Protein AF-A0A937T157-F1 (afdb_monomer_lite)

pLDDT: mean 86.51, std 11.19, range [31.27, 96.69]

Radius of gyration: 19.4 Å; chains: 1; bounding box: 40×36×52 Å

Structure (mmCIF, N/CA/C/O backbone):
data_AF-A0A937T157-F1
#
_entry.id   AF-A0A937T157-F1
#
loop_
_atom_site.group_PDB
_atom_site.id
_atom_site.type_symbol
_atom_site.label_atom_id
_atom_site.label_alt_id
_atom_site.label_comp_id
_atom_site.label_asym_id
_atom_sit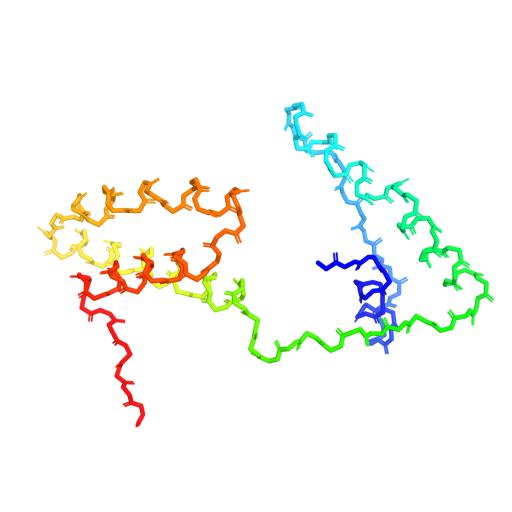e.label_entity_id
_atom_site.label_seq_id
_atom_site.pdbx_PDB_ins_code
_atom_site.Cartn_x
_atom_site.Cartn_y
_atom_site.Cartn_z
_atom_site.occupancy
_atom_site.B_iso_or_equiv
_atom_site.auth_seq_id
_atom_site.auth_comp_id
_atom_site.auth_asym_id
_atom_site.auth_atom_id
_atom_site.pdbx_PDB_model_num
ATOM 1 N N . MET A 1 1 ? 5.872 -4.642 -4.311 1.00 74.31 1 MET A N 1
ATOM 2 C CA . MET A 1 1 ? 5.544 -4.994 -5.706 1.00 74.31 1 MET A CA 1
ATOM 3 C C . MET A 1 1 ? 6.626 -4.378 -6.565 1.00 74.31 1 MET A C 1
ATOM 5 O O . MET A 1 1 ? 6.924 -3.214 -6.335 1.00 74.31 1 MET A O 1
ATOM 9 N N . ASP A 1 2 ? 7.254 -5.162 -7.436 1.00 88.50 2 ASP A N 1
ATOM 10 C CA . ASP A 1 2 ? 8.256 -4.666 -8.390 1.00 88.50 2 ASP A CA 1
ATOM 11 C C . ASP A 1 2 ? 7.585 -4.120 -9.663 1.00 88.50 2 ASP A C 1
ATOM 13 O O . ASP A 1 2 ? 6.386 -4.337 -9.880 1.00 88.50 2 ASP A O 1
ATOM 17 N N . TRP A 1 3 ? 8.328 -3.369 -10.478 1.00 93.25 3 TRP A N 1
ATOM 18 C CA . TRP A 1 3 ? 7.797 -2.742 -11.686 1.00 93.25 3 TRP A CA 1
ATOM 19 C C . TRP A 1 3 ? 7.417 -3.746 -12.760 1.00 93.25 3 TRP A C 1
ATOM 21 O O . TRP A 1 3 ? 6.422 -3.534 -13.450 1.00 93.25 3 TRP A O 1
ATOM 31 N N . GLU A 1 4 ? 8.159 -4.843 -12.903 1.00 93.69 4 GLU A N 1
ATOM 32 C CA . GLU A 1 4 ? 7.788 -5.873 -13.872 1.00 93.69 4 GLU A CA 1
ATOM 33 C C . GLU A 1 4 ? 6.398 -6.454 -13.572 1.00 93.69 4 GLU A C 1
ATOM 35 O O . GLU A 1 4 ? 5.550 -6.484 -14.465 1.00 93.69 4 GLU A O 1
ATOM 40 N N . THR A 1 5 ? 6.130 -6.818 -12.315 1.00 90.62 5 THR A N 1
ATOM 41 C CA . THR A 1 5 ? 4.817 -7.319 -11.883 1.00 90.62 5 THR A CA 1
ATOM 42 C C . THR A 1 5 ? 3.744 -6.241 -12.024 1.00 90.62 5 THR A C 1
ATOM 44 O O . THR A 1 5 ? 2.669 -6.509 -12.555 1.00 90.62 5 THR A O 1
ATOM 47 N N . TYR A 1 6 ? 4.033 -5.006 -11.593 1.00 90.38 6 TYR A N 1
ATOM 48 C CA . TYR A 1 6 ? 3.093 -3.886 -11.699 1.00 90.38 6 TYR A CA 1
ATOM 49 C C . TYR A 1 6 ? 2.662 -3.639 -13.149 1.00 90.38 6 TYR A C 1
ATOM 51 O O . TYR A 1 6 ? 1.470 -3.542 -13.438 1.00 90.38 6 TYR A O 1
ATOM 59 N N . LEU A 1 7 ? 3.611 -3.565 -14.081 1.00 92.94 7 LEU A N 1
ATOM 60 C CA . LEU A 1 7 ? 3.314 -3.335 -15.492 1.00 92.94 7 LEU A CA 1
ATOM 61 C C . LEU A 1 7 ? 2.661 -4.557 -16.144 1.00 92.94 7 LEU A C 1
ATOM 63 O O . LEU A 1 7 ? 1.768 -4.379 -16.971 1.00 92.94 7 LEU A O 1
ATOM 67 N N . ALA A 1 8 ? 3.053 -5.777 -15.758 1.00 90.44 8 ALA A N 1
ATOM 68 C CA . ALA A 1 8 ? 2.409 -7.006 -16.216 1.00 90.44 8 ALA A CA 1
ATOM 69 C C . ALA A 1 8 ? 0.913 -6.999 -15.878 1.00 90.44 8 ALA A C 1
ATOM 71 O O . ALA A 1 8 ? 0.093 -7.226 -16.764 1.00 90.44 8 ALA A O 1
ATOM 72 N N . TRP A 1 9 ? 0.544 -6.640 -14.644 1.00 86.75 9 TRP A N 1
ATOM 73 C CA . TRP A 1 9 ? -0.858 -6.533 -14.217 1.00 86.75 9 TRP A CA 1
ATOM 74 C C . TRP A 1 9 ? -1.691 -5.572 -15.054 1.00 86.75 9 TRP A C 1
ATOM 76 O O . TRP A 1 9 ? -2.882 -5.792 -15.252 1.00 86.75 9 TRP A O 1
ATOM 86 N N . HIS A 1 10 ? -1.082 -4.498 -15.544 1.00 87.81 10 HIS A N 1
ATOM 87 C CA . HIS A 1 10 ? -1.788 -3.533 -16.370 1.00 87.81 10 HIS A CA 1
ATOM 88 C C . HIS A 1 10 ? -1.835 -4.024 -17.820 1.00 87.81 10 HIS A C 1
ATOM 90 O O . HIS A 1 10 ? -2.914 -4.247 -18.373 1.00 87.81 10 HIS A O 1
ATOM 96 N N . TYR A 1 11 ? -0.678 -4.224 -18.448 1.00 89.38 11 TYR A N 1
ATOM 97 C CA . TYR A 1 11 ? -0.606 -4.467 -19.887 1.00 89.38 11 TYR A CA 1
ATOM 98 C C . TYR A 1 11 ? -1.086 -5.861 -20.297 1.00 89.38 11 TYR A C 1
ATOM 100 O O . TYR A 1 11 ? -1.754 -5.983 -21.324 1.00 89.38 11 TYR A O 1
ATOM 108 N N . ASN A 1 12 ? -0.839 -6.902 -19.494 1.00 86.69 12 ASN A N 1
ATOM 109 C CA . ASN A 1 12 ? -1.311 -8.253 -19.827 1.00 86.69 12 ASN A CA 1
ATOM 110 C C . ASN A 1 12 ? -2.844 -8.368 -19.750 1.00 86.69 12 ASN A C 1
ATOM 112 O O . ASN A 1 12 ? -3.420 -9.291 -20.320 1.00 86.69 12 ASN A O 1
ATOM 116 N N . HIS A 1 13 ? -3.508 -7.419 -19.086 1.00 84.38 13 HIS A N 1
ATOM 117 C CA . HIS A 1 13 ? -4.956 -7.402 -18.877 1.00 84.38 13 HIS A CA 1
ATOM 118 C C . HIS A 1 13 ? -5.661 -6.285 -19.664 1.00 84.38 13 HIS A C 1
ATOM 120 O O . HIS A 1 13 ? -6.771 -5.880 -19.323 1.00 84.38 13 HIS A O 1
ATOM 126 N N . GLY A 1 14 ? -5.035 -5.803 -20.744 1.00 79.44 14 GLY A N 1
ATOM 127 C CA . GLY A 1 14 ? -5.666 -4.900 -21.710 1.00 79.44 14 GLY A CA 1
ATOM 128 C C . GLY A 1 14 ? -5.567 -3.411 -21.375 1.00 79.44 14 GLY A C 1
ATOM 129 O O . GLY A 1 14 ? -6.201 -2.597 -22.047 1.00 79.44 14 GLY A O 1
ATOM 130 N N . CYS A 1 15 ? -4.774 -3.022 -20.371 1.00 85.00 15 CYS A N 1
ATOM 131 C CA . CYS A 1 15 ? -4.430 -1.616 -20.177 1.00 85.00 15 CYS A CA 1
ATOM 132 C C . CYS A 1 15 ? -3.583 -1.111 -21.355 1.00 85.00 15 CYS A C 1
ATOM 134 O O . CYS A 1 15 ? -2.718 -1.826 -21.855 1.00 85.00 15 CYS A O 1
ATOM 136 N N . VAL A 1 16 ? -3.810 0.134 -21.777 1.00 82.88 16 VAL A N 1
ATOM 137 C CA . VAL A 1 16 ? -3.084 0.773 -22.893 1.00 82.88 16 VAL A CA 1
ATOM 138 C C . VAL A 1 16 ? -2.155 1.888 -22.402 1.00 82.88 16 VAL A C 1
ATOM 140 O O . VAL A 1 16 ? -1.182 2.223 -23.071 1.00 82.88 16 VAL A O 1
ATOM 143 N N . LEU A 1 17 ? -2.429 2.456 -21.222 1.00 85.50 17 LEU A N 1
ATOM 144 C CA . LEU A 1 17 ? -1.676 3.572 -20.660 1.00 85.50 17 LEU A CA 1
ATOM 145 C C . LEU A 1 17 ? -1.603 3.474 -19.137 1.00 85.50 17 LEU A C 1
ATOM 147 O O . LEU A 1 17 ? -2.626 3.346 -18.467 1.00 85.50 17 LEU A O 1
ATOM 151 N N . VAL A 1 18 ? -0.398 3.649 -18.601 1.00 86.38 18 VAL A N 1
ATOM 152 C CA . VAL A 1 18 ? -0.143 3.769 -17.165 1.00 86.38 18 VAL A CA 1
ATOM 153 C C . VAL A 1 18 ? 0.392 5.168 -16.868 1.00 86.38 18 VAL A C 1
ATOM 155 O O . VAL A 1 18 ? 1.412 5.581 -17.416 1.00 86.38 18 VAL A O 1
ATOM 158 N N . GLY A 1 19 ? -0.303 5.907 -16.003 1.00 87.38 19 GLY A N 1
ATOM 159 C CA . GLY A 1 19 ? 0.144 7.214 -15.524 1.00 87.38 19 GLY A CA 1
ATOM 160 C C . GLY A 1 19 ? 1.006 7.075 -14.272 1.00 87.38 19 GLY A C 1
ATOM 161 O O . GLY A 1 19 ? 0.529 6.578 -13.254 1.00 87.38 19 GLY A O 1
ATOM 162 N N . VAL A 1 20 ? 2.253 7.546 -14.327 1.00 86.50 20 VAL A N 1
ATOM 163 C CA . VAL A 1 20 ? 3.175 7.533 -13.182 1.00 86.50 20 VAL A CA 1
ATOM 164 C C . VAL A 1 20 ? 3.251 8.932 -12.583 1.00 86.50 20 VAL A C 1
ATOM 166 O O . VAL A 1 20 ? 3.710 9.868 -13.235 1.00 86.50 20 VAL A O 1
ATOM 169 N N . ASN A 1 21 ? 2.780 9.088 -11.346 1.00 80.75 21 ASN A N 1
ATOM 170 C CA . ASN A 1 21 ? 2.812 10.367 -10.642 1.00 80.75 21 ASN A CA 1
ATOM 171 C C . ASN A 1 21 ? 3.985 10.405 -9.655 1.00 80.75 21 ASN A C 1
ATOM 173 O O . ASN A 1 21 ? 4.040 9.610 -8.719 1.00 80.75 21 ASN A O 1
ATOM 177 N N . THR A 1 22 ? 4.900 11.350 -9.863 1.00 82.94 22 THR A N 1
ATOM 178 C CA . THR A 1 22 ? 6.032 11.632 -8.964 1.00 82.94 22 THR A CA 1
ATOM 179 C C . THR A 1 22 ? 5.903 12.980 -8.247 1.00 82.94 22 THR A C 1
ATOM 181 O O . THR A 1 22 ? 6.707 13.298 -7.375 1.00 82.94 22 THR A O 1
ATOM 184 N N . GLY A 1 23 ? 4.875 13.769 -8.573 1.00 76.38 23 GLY A N 1
ATOM 185 C CA . GLY A 1 23 ? 4.672 15.145 -8.116 1.00 76.38 23 GLY A CA 1
ATOM 186 C C . GLY A 1 23 ? 3.997 15.255 -6.750 1.00 76.38 23 GLY A C 1
ATOM 187 O O . GLY A 1 23 ? 3.045 16.019 -6.599 1.00 76.38 23 GLY A O 1
ATOM 188 N N . ALA A 1 24 ? 4.451 14.482 -5.763 1.00 80.12 24 ALA A N 1
ATOM 189 C CA . ALA A 1 24 ? 4.016 14.677 -4.382 1.00 80.12 24 ALA A CA 1
ATOM 190 C C . ALA A 1 24 ? 4.626 15.966 -3.788 1.00 80.12 24 ALA A C 1
ATOM 192 O O . ALA A 1 24 ? 5.631 16.482 -4.274 1.00 80.12 24 ALA A O 1
ATOM 193 N N . THR A 1 25 ? 4.021 16.503 -2.729 1.00 77.62 25 THR A N 1
ATOM 194 C CA . THR A 1 25 ? 4.581 17.631 -1.969 1.00 77.62 25 THR A CA 1
ATOM 195 C C . THR A 1 25 ? 5.485 17.130 -0.834 1.00 77.62 25 THR A C 1
ATOM 197 O O . THR A 1 25 ? 5.306 16.022 -0.328 1.00 77.62 25 THR A O 1
ATOM 200 N N . GLY A 1 26 ? 6.468 17.941 -0.426 1.00 81.81 26 GLY A N 1
ATOM 201 C CA . GLY A 1 26 ? 7.484 17.577 0.576 1.00 81.81 26 GLY A CA 1
ATOM 202 C C . GLY A 1 26 ? 8.804 17.110 -0.049 1.00 81.81 26 GLY A C 1
ATOM 203 O O . GLY A 1 26 ? 9.017 17.290 -1.241 1.00 81.81 26 GLY A O 1
ATOM 204 N N . GLU A 1 27 ? 9.711 16.531 0.745 1.00 78.88 27 GLU A N 1
ATOM 205 C CA . GLU A 1 27 ? 11.026 16.086 0.243 1.00 78.88 27 GLU A CA 1
ATOM 206 C C . GLU A 1 27 ? 11.172 14.568 0.136 1.00 78.88 27 GLU A C 1
ATOM 208 O O . GLU 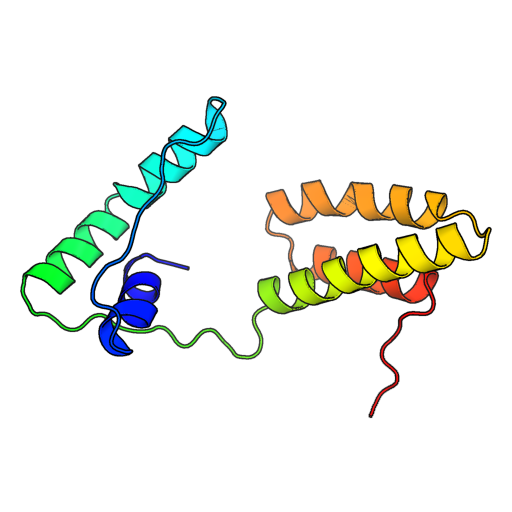A 1 27 ? 11.686 14.061 -0.858 1.00 78.88 27 GLU A O 1
ATOM 213 N N . GLU A 1 28 ? 10.746 13.826 1.157 1.00 85.69 28 GLU A N 1
ATOM 214 C CA . GLU A 1 28 ? 11.021 12.389 1.240 1.00 85.69 28 GLU A CA 1
ATOM 215 C C . GLU A 1 28 ? 10.159 11.582 0.263 1.00 85.69 28 GLU A C 1
ATOM 217 O O . GLU A 1 28 ? 10.662 10.732 -0.473 1.00 85.69 28 GLU A O 1
ATOM 222 N N . LEU A 1 29 ? 8.856 11.871 0.223 1.00 81.50 29 LEU A N 1
ATOM 223 C CA . LEU A 1 29 ? 7.918 11.141 -0.621 1.00 81.50 29 LEU A CA 1
ATOM 224 C C . LEU A 1 29 ? 8.213 11.330 -2.122 1.00 81.50 29 LEU A C 1
ATOM 226 O O . LEU A 1 29 ? 8.300 10.313 -2.809 1.00 81.50 29 LEU A O 1
ATOM 230 N N . PRO A 1 30 ? 8.453 12.551 -2.648 1.00 87.19 30 PRO A N 1
ATOM 231 C CA . PRO A 1 30 ? 8.823 12.726 -4.056 1.00 87.19 30 PRO A CA 1
ATOM 232 C C . PRO A 1 30 ? 10.108 11.991 -4.428 1.00 87.19 30 PRO A C 1
ATOM 234 O O . PRO A 1 30 ? 10.115 11.267 -5.419 1.00 87.19 30 PRO A O 1
ATOM 237 N N . LYS A 1 31 ? 11.156 12.077 -3.593 1.00 86.50 31 LYS A N 1
ATOM 238 C CA . LYS A 1 31 ? 12.418 11.351 -3.818 1.00 86.50 31 LYS A CA 1
ATOM 239 C C . LYS A 1 31 ? 12.194 9.840 -3.894 1.00 86.50 31 LYS A C 1
ATOM 241 O O . LYS A 1 31 ? 12.752 9.181 -4.764 1.00 86.50 31 LYS A O 1
ATOM 246 N N . ARG A 1 32 ? 11.356 9.280 -3.014 1.00 87.38 32 ARG A N 1
ATOM 247 C CA . ARG A 1 32 ? 11.012 7.847 -3.034 1.00 87.38 32 ARG A CA 1
ATOM 248 C C . ARG A 1 32 ? 10.203 7.458 -4.270 1.00 87.38 32 ARG A C 1
ATOM 250 O O . ARG A 1 32 ? 10.449 6.396 -4.835 1.00 87.38 32 ARG A O 1
ATOM 257 N N . LEU A 1 33 ? 9.252 8.293 -4.690 1.00 87.69 33 LEU A N 1
ATOM 258 C CA . LEU A 1 33 ? 8.455 8.055 -5.896 1.00 87.69 33 LEU A CA 1
ATOM 259 C C . LEU A 1 33 ? 9.318 8.123 -7.159 1.00 87.69 33 LEU A C 1
ATOM 261 O O . LEU A 1 33 ? 9.203 7.253 -8.016 1.00 87.69 33 LEU A O 1
ATOM 265 N N . GLU A 1 34 ? 10.210 9.107 -7.248 1.00 89.00 34 GLU A N 1
ATOM 266 C CA . GLU A 1 34 ? 11.153 9.265 -8.354 1.00 89.00 34 GLU A CA 1
ATOM 267 C C . GLU A 1 34 ? 12.144 8.097 -8.414 1.00 89.00 34 GLU A C 1
ATOM 269 O O . GLU A 1 34 ? 12.267 7.447 -9.451 1.00 89.00 34 GLU A O 1
ATOM 274 N N . ALA A 1 35 ? 12.778 7.756 -7.288 1.00 89.62 35 ALA A N 1
ATOM 275 C CA . ALA A 1 35 ? 13.693 6.620 -7.204 1.00 89.62 35 ALA A CA 1
ATOM 276 C C . ALA A 1 35 ? 13.006 5.290 -7.544 1.00 89.62 35 ALA A C 1
ATOM 278 O O . ALA A 1 35 ? 13.623 4.415 -8.144 1.00 89.62 35 ALA A O 1
ATOM 279 N N . SER A 1 36 ? 11.726 5.141 -7.194 1.00 90.69 36 SER A N 1
ATOM 280 C CA . SER A 1 36 ? 10.929 3.991 -7.613 1.00 90.69 36 SER A CA 1
ATOM 281 C C . SER A 1 36 ? 10.696 4.007 -9.124 1.00 90.69 36 SER A C 1
ATOM 283 O O . SER A 1 36 ? 11.046 3.047 -9.796 1.00 90.69 36 SER A O 1
ATOM 285 N N . ALA A 1 37 ? 10.146 5.092 -9.676 1.00 93.19 37 ALA A N 1
ATOM 286 C CA . ALA A 1 37 ? 9.732 5.177 -11.078 1.00 93.19 37 ALA A CA 1
ATOM 287 C C . ALA A 1 37 ? 10.879 5.158 -12.092 1.00 93.19 37 ALA A C 1
ATOM 289 O O . ALA A 1 37 ? 10.674 4.729 -13.230 1.00 93.19 37 ALA A O 1
ATOM 290 N N . PHE A 1 38 ? 12.061 5.622 -11.688 1.00 93.25 38 PHE A N 1
ATOM 291 C CA . PHE A 1 38 ? 13.240 5.759 -12.545 1.00 93.25 38 PHE A CA 1
ATOM 292 C C . PHE A 1 38 ? 14.449 4.956 -12.048 1.00 93.25 38 PHE A C 1
ATOM 294 O O . PHE A 1 38 ? 15.548 5.102 -12.582 1.00 93.25 38 PHE A O 1
ATOM 301 N N . GLY A 1 39 ? 14.264 4.099 -11.043 1.00 92.56 39 GLY A N 1
ATOM 302 C CA . GLY A 1 39 ? 15.302 3.193 -10.562 1.00 92.56 39 GLY A CA 1
ATOM 303 C C . GLY A 1 39 ? 15.672 2.124 -11.593 1.00 92.56 39 GLY A C 1
ATOM 304 O O . GLY A 1 39 ? 14.945 1.875 -12.556 1.00 92.56 39 GLY A O 1
ATOM 305 N N . GLU A 1 40 ? 16.804 1.452 -11.380 1.00 94.06 40 GLU A N 1
ATOM 306 C CA . GLU A 1 40 ? 17.335 0.459 -12.327 1.00 94.06 40 GLU A CA 1
ATOM 307 C C . GLU A 1 40 ? 16.330 -0.655 -12.658 1.00 94.06 40 GLU A C 1
ATOM 309 O O . GLU A 1 40 ? 16.204 -1.052 -13.817 1.00 94.06 40 GLU A O 1
ATOM 314 N N . GLU A 1 41 ? 15.579 -1.115 -11.655 1.00 93.94 41 GLU A N 1
ATOM 315 C CA . GLU A 1 41 ? 14.549 -2.147 -11.806 1.00 93.94 41 GLU A CA 1
ATOM 316 C C . GLU A 1 41 ? 13.391 -1.674 -12.700 1.00 93.94 41 GLU A C 1
ATOM 318 O O . GLU A 1 41 ? 13.038 -2.360 -13.661 1.00 93.94 41 GLU A O 1
ATOM 323 N N . ALA A 1 42 ? 12.885 -0.457 -12.478 1.00 94.62 42 ALA A N 1
ATOM 324 C CA . ALA A 1 42 ? 11.843 0.146 -13.306 1.00 94.62 42 ALA A CA 1
ATOM 325 C C . ALA A 1 42 ? 12.293 0.308 -14.762 1.00 94.62 42 ALA A C 1
ATOM 327 O O . ALA A 1 42 ? 11.604 -0.110 -15.695 1.00 94.62 42 ALA A O 1
ATOM 328 N N . ILE A 1 43 ? 13.500 0.850 -14.965 1.00 96.00 43 ILE A N 1
ATOM 329 C CA . ILE A 1 43 ? 14.084 1.033 -16.297 1.00 96.00 43 ILE A CA 1
ATOM 330 C C . ILE A 1 43 ? 14.266 -0.314 -17.009 1.00 96.00 43 ILE A C 1
ATOM 332 O O . ILE A 1 43 ? 14.026 -0.410 -18.218 1.00 96.00 43 ILE A O 1
ATOM 336 N N . ALA A 1 44 ? 14.663 -1.368 -16.292 1.00 96.19 44 ALA A N 1
ATOM 337 C CA . ALA A 1 44 ? 14.768 -2.710 -16.852 1.00 96.19 44 ALA A CA 1
ATOM 338 C C . ALA A 1 44 ? 13.400 -3.254 -17.299 1.00 96.19 44 ALA A C 1
ATOM 340 O O . ALA A 1 44 ? 13.294 -3.771 -18.418 1.00 96.19 44 ALA A O 1
ATOM 341 N N . ALA A 1 45 ? 12.355 -3.080 -16.485 1.00 95.12 45 ALA A N 1
ATOM 342 C CA . ALA A 1 45 ? 10.990 -3.479 -16.824 1.00 95.12 45 ALA A CA 1
ATOM 343 C C . ALA A 1 45 ? 10.458 -2.718 -18.053 1.00 95.12 45 ALA A C 1
ATOM 345 O O . ALA A 1 45 ? 9.974 -3.344 -19.001 1.00 95.12 45 ALA A O 1
ATOM 346 N N . TYR A 1 46 ? 10.640 -1.391 -18.113 1.00 94.81 46 TYR A N 1
ATOM 347 C CA . TYR A 1 46 ? 10.258 -0.595 -19.286 1.00 94.81 46 TYR A CA 1
ATOM 348 C C . TYR A 1 46 ? 10.975 -1.068 -20.549 1.00 94.81 46 TYR A C 1
ATOM 350 O O . TYR A 1 46 ? 10.343 -1.283 -21.580 1.00 94.81 46 TYR A O 1
ATOM 358 N N . ARG A 1 47 ? 12.296 -1.285 -20.485 1.00 96.50 47 ARG A N 1
ATOM 359 C CA . ARG A 1 47 ? 13.075 -1.784 -21.630 1.00 96.50 47 ARG A CA 1
ATOM 360 C C . ARG A 1 47 ? 12.602 -3.159 -22.078 1.00 96.50 47 ARG A C 1
ATOM 362 O O . ARG A 1 47 ? 12.554 -3.428 -23.276 1.00 96.50 47 ARG A O 1
ATOM 369 N N . LYS A 1 48 ? 12.272 -4.048 -21.140 1.00 95.12 48 LYS A N 1
ATOM 370 C CA . LYS A 1 48 ? 11.715 -5.365 -21.455 1.00 95.12 48 LYS A CA 1
ATOM 371 C C . LYS A 1 48 ? 10.413 -5.222 -22.245 1.00 95.12 48 LYS A C 1
ATOM 373 O O . LYS A 1 48 ? 10.343 -5.739 -23.357 1.00 95.12 48 LYS A O 1
ATOM 378 N N . PHE A 1 49 ? 9.470 -4.431 -21.740 1.00 92.12 49 PHE A N 1
ATOM 379 C CA . PHE A 1 49 ? 8.193 -4.178 -22.407 1.00 92.12 49 PHE A CA 1
ATOM 380 C C . PHE A 1 49 ? 8.358 -3.534 -23.793 1.00 92.12 49 PHE A C 1
ATOM 382 O O . PHE A 1 49 ? 7.856 -4.054 -24.785 1.00 92.12 49 PHE A O 1
ATOM 389 N N . LEU A 1 50 ? 9.129 -2.446 -23.888 1.00 92.31 50 LEU A N 1
ATOM 390 C CA . LEU A 1 50 ? 9.337 -1.694 -25.134 1.00 92.31 50 LEU A CA 1
ATOM 391 C C . LEU A 1 50 ? 10.069 -2.497 -26.220 1.00 92.31 50 LEU A C 1
ATOM 393 O O . LEU A 1 50 ? 9.975 -2.165 -27.396 1.00 92.31 50 LEU A O 1
ATOM 397 N N . THR A 1 51 ? 10.784 -3.561 -25.844 1.00 95.75 51 THR A N 1
ATOM 398 C CA . THR A 1 51 ? 11.423 -4.491 -26.794 1.00 95.75 51 THR A CA 1
ATOM 399 C C . THR A 1 51 ? 10.508 -5.647 -27.208 1.00 95.75 51 THR A C 1
ATOM 401 O O . THR A 1 51 ? 10.971 -6.601 -27.828 1.00 95.75 51 THR A O 1
ATOM 404 N N . GLY A 1 52 ? 9.218 -5.589 -26.860 1.00 90.25 52 GLY A N 1
ATOM 405 C CA . GLY A 1 52 ? 8.232 -6.623 -27.176 1.00 90.25 52 GLY A CA 1
ATOM 406 C C . GLY A 1 52 ? 8.400 -7.908 -26.365 1.00 90.25 52 GLY A C 1
ATOM 407 O O . GLY A 1 52 ? 7.768 -8.916 -26.675 1.00 90.25 52 GLY A O 1
ATOM 408 N N . ARG A 1 53 ? 9.255 -7.907 -25.332 1.00 92.50 53 ARG A N 1
ATOM 409 C CA . ARG A 1 53 ? 9.419 -9.068 -24.455 1.00 92.50 53 ARG A CA 1
ATOM 410 C C . ARG A 1 53 ? 8.277 -9.094 -23.433 1.00 92.50 53 ARG A C 1
ATOM 412 O O . ARG A 1 53 ? 7.997 -8.059 -22.826 1.00 92.50 53 ARG A O 1
ATOM 419 N N . PRO A 1 54 ? 7.649 -10.259 -23.197 1.00 88.62 54 PRO A N 1
ATOM 420 C CA . PRO A 1 54 ? 6.530 -10.365 -22.269 1.00 88.62 54 PRO A CA 1
ATOM 421 C C . PRO A 1 54 ? 6.977 -10.067 -20.836 1.00 88.62 54 PRO A C 1
ATOM 423 O O . PRO A 1 54 ? 8.025 -10.546 -20.390 1.00 88.62 54 PRO A O 1
ATOM 426 N N . LEU A 1 55 ? 6.174 -9.285 -20.119 1.00 92.44 55 LEU A N 1
ATOM 427 C CA . LEU A 1 55 ? 6.357 -9.028 -18.693 1.00 92.44 55 LEU A CA 1
ATOM 428 C C . LEU A 1 55 ? 5.800 -10.199 -17.880 1.00 92.44 55 LEU A C 1
ATOM 430 O O . LEU A 1 55 ? 4.759 -10.763 -18.229 1.00 92.44 55 LEU A O 1
ATOM 434 N N . VAL A 1 56 ? 6.492 -10.560 -16.800 1.00 88.81 56 VAL A N 1
ATOM 435 C CA . VAL A 1 56 ? 6.070 -11.645 -15.912 1.00 88.81 56 VAL A CA 1
ATOM 436 C C . VAL A 1 56 ? 5.242 -11.083 -14.768 1.00 88.81 56 VAL A C 1
ATOM 438 O O . VAL A 1 56 ? 5.734 -10.321 -13.940 1.00 88.81 56 VAL A O 1
ATOM 441 N N . ASP A 1 57 ? 3.990 -11.515 -14.702 1.00 81.62 57 ASP A N 1
ATOM 442 C CA . ASP A 1 57 ? 3.166 -11.330 -13.520 1.00 81.62 57 ASP A CA 1
ATOM 443 C C . ASP A 1 57 ? 3.631 -12.306 -12.431 1.00 81.62 57 ASP A C 1
ATOM 445 O O . ASP A 1 57 ? 3.562 -13.530 -12.593 1.00 81.62 57 ASP A O 1
ATOM 449 N N . LYS A 1 58 ? 4.109 -11.769 -11.308 1.00 78.94 58 LYS A N 1
ATOM 450 C CA . LYS A 1 58 ? 4.187 -12.545 -10.077 1.00 78.94 58 LYS A CA 1
ATOM 451 C C . LYS A 1 58 ? 2.802 -12.555 -9.453 1.00 78.94 58 LYS A C 1
ATOM 453 O O . LYS A 1 58 ? 2.381 -11.542 -8.895 1.00 78.94 58 LYS A O 1
ATOM 458 N N . MET A 1 59 ? 2.160 -13.728 -9.465 1.00 59.88 59 MET A N 1
ATOM 459 C CA . MET A 1 59 ? 0.962 -13.978 -8.666 1.00 59.88 59 MET A CA 1
ATOM 460 C C . MET A 1 59 ? 1.186 -13.406 -7.268 1.00 59.88 59 MET A C 1
ATOM 462 O O . MET A 1 59 ? 2.034 -13.887 -6.510 1.00 59.88 59 MET A O 1
ATOM 466 N N . VAL A 1 60 ? 0.438 -12.356 -6.927 1.00 58.16 60 VAL A N 1
ATOM 467 C CA . VAL A 1 60 ? 0.366 -11.931 -5.539 1.00 58.16 60 VAL A CA 1
ATOM 468 C C . VAL A 1 60 ? -0.280 -13.086 -4.808 1.00 58.16 60 VAL A C 1
ATOM 470 O O . VAL A 1 60 ? -1.401 -13.477 -5.133 1.00 58.16 60 VAL A O 1
ATOM 473 N N . SER A 1 61 ? 0.479 -13.675 -3.879 1.00 55.28 61 SER A N 1
ATOM 474 C CA . SER A 1 61 ? -0.038 -14.680 -2.961 1.00 55.28 61 SER A CA 1
ATOM 475 C C . SER A 1 61 ? -1.406 -14.206 -2.489 1.00 55.28 61 SER A C 1
ATOM 477 O O . SER A 1 61 ? -1.530 -13.087 -1.987 1.00 55.28 61 SER A O 1
ATOM 479 N N . VAL A 1 62 ? -2.427 -15.044 -2.681 1.00 54.47 62 VAL A N 1
ATOM 480 C CA . VAL A 1 62 ? -3.790 -14.803 -2.176 1.00 54.47 62 VAL A CA 1
ATOM 481 C C . VAL A 1 62 ? -3.747 -14.510 -0.668 1.00 54.47 62 VAL A C 1
ATOM 483 O O . VAL A 1 62 ? -4.598 -13.808 -0.132 1.00 54.47 62 VAL A O 1
ATOM 486 N N . ASP A 1 63 ? -2.681 -14.980 -0.019 1.00 66.19 63 ASP A N 1
ATOM 487 C CA . ASP A 1 63 ? -2.282 -14.665 1.335 1.00 66.19 63 ASP A CA 1
ATOM 488 C C . ASP A 1 63 ? -1.183 -13.579 1.356 1.00 66.19 63 ASP A C 1
ATOM 490 O O . ASP A 1 63 ? -0.008 -13.854 1.598 1.00 66.19 63 ASP A O 1
ATOM 494 N N . ASN A 1 64 ? -1.546 -12.337 1.016 1.00 77.50 64 ASN A N 1
ATOM 495 C CA . ASN A 1 64 ? -0.660 -11.172 1.103 1.00 77.50 64 ASN A CA 1
ATOM 496 C C . ASN A 1 64 ? -0.896 -10.449 2.446 1.00 77.50 64 ASN A C 1
ATOM 498 O O . ASN A 1 64 ? -1.953 -9.823 2.611 1.00 77.50 64 ASN A O 1
ATOM 502 N N . PRO A 1 65 ? 0.069 -10.479 3.388 1.00 82.94 65 PRO A N 1
ATOM 503 C CA . PRO A 1 65 ? -0.098 -9.868 4.705 1.00 82.94 65 PRO A CA 1
ATOM 504 C C . PRO A 1 65 ? -0.431 -8.377 4.639 1.00 82.94 65 PRO A C 1
ATOM 506 O O . PRO A 1 65 ? -1.283 -7.900 5.383 1.00 82.94 65 PRO A O 1
ATOM 509 N N . GLN A 1 66 ? 0.155 -7.627 3.702 1.00 82.31 66 GLN A N 1
ATOM 510 C CA . GLN A 1 66 ? -0.116 -6.196 3.560 1.00 82.31 66 GLN A CA 1
ATOM 511 C C . GLN A 1 66 ? -1.572 -5.922 3.160 1.00 82.31 66 GLN A C 1
ATOM 513 O O . GLN A 1 66 ? -2.183 -4.989 3.684 1.00 82.31 66 GLN A O 1
ATOM 518 N N . LEU A 1 67 ? -2.148 -6.731 2.265 1.00 81.00 67 LEU A N 1
ATOM 519 C CA . LEU A 1 67 ? -3.554 -6.601 1.872 1.00 81.00 67 LEU A CA 1
ATOM 520 C C . LEU A 1 67 ? -4.499 -6.964 3.024 1.00 81.00 67 LEU A C 1
ATOM 522 O O . LEU A 1 67 ? -5.459 -6.226 3.269 1.00 81.00 67 LEU A O 1
ATOM 526 N N . ARG A 1 68 ? -4.207 -8.039 3.773 1.00 87.69 68 ARG A N 1
ATOM 527 C CA . ARG A 1 68 ? -4.979 -8.404 4.975 1.00 87.69 68 ARG A CA 1
ATOM 528 C C . ARG A 1 68 ? -4.937 -7.291 6.019 1.00 87.69 68 ARG A C 1
ATOM 530 O O . ARG A 1 68 ? -5.988 -6.839 6.472 1.00 87.69 68 ARG A O 1
ATOM 537 N N . ILE A 1 69 ? -3.746 -6.781 6.335 1.00 90.44 69 ILE A N 1
ATOM 538 C CA . ILE A 1 69 ? -3.550 -5.680 7.288 1.00 90.44 69 ILE A CA 1
ATOM 539 C C . ILE A 1 69 ? -4.307 -4.429 6.831 1.00 90.44 69 ILE A C 1
ATOM 541 O O . ILE A 1 69 ? -5.026 -3.831 7.627 1.00 90.44 69 ILE A O 1
ATOM 545 N N . GLN A 1 70 ? -4.234 -4.045 5.550 1.00 86.44 70 GLN A N 1
ATOM 546 C CA . GLN A 1 70 ? -4.994 -2.899 5.035 1.00 86.44 70 GLN A CA 1
ATOM 547 C C . GLN A 1 70 ? -6.511 -3.075 5.195 1.00 86.44 70 GLN A C 1
ATOM 549 O O . GLN A 1 70 ? -7.206 -2.124 5.566 1.00 86.44 70 GLN A O 1
ATOM 554 N N . ALA A 1 71 ? -7.039 -4.273 4.932 1.00 86.19 71 ALA A N 1
ATOM 555 C CA . ALA A 1 71 ? -8.455 -4.570 5.133 1.00 86.19 71 ALA A CA 1
ATOM 556 C C . ALA A 1 71 ? -8.850 -4.461 6.617 1.00 86.19 71 ALA A C 1
ATOM 558 O O . ALA A 1 71 ? -9.856 -3.822 6.944 1.00 86.19 71 ALA A O 1
ATOM 559 N N . LYS A 1 72 ? -8.028 -5.002 7.524 1.00 92.56 72 LYS A N 1
ATOM 560 C CA . LYS A 1 72 ? -8.229 -4.904 8.976 1.00 92.56 72 LYS A CA 1
ATOM 561 C C . LYS A 1 72 ? -8.149 -3.454 9.477 1.00 92.56 72 LYS A C 1
ATOM 563 O O . LYS A 1 72 ? -9.025 -3.019 10.217 1.00 92.56 72 LYS A O 1
ATOM 568 N N . MET A 1 73 ? -7.202 -2.652 8.987 1.00 91.88 73 MET A N 1
ATOM 569 C CA . MET A 1 73 ? -7.075 -1.223 9.321 1.00 91.88 73 MET A CA 1
ATOM 570 C C . MET A 1 73 ? -8.324 -0.416 8.942 1.00 91.88 73 MET A C 1
ATOM 572 O O . MET A 1 73 ? -8.787 0.430 9.712 1.00 91.88 73 MET A O 1
ATOM 576 N N . LYS A 1 74 ? -8.924 -0.700 7.776 1.00 90.00 74 LYS A N 1
ATOM 577 C CA . LYS A 1 74 ? -10.205 -0.091 7.379 1.00 90.00 74 LYS A CA 1
ATOM 578 C C . LYS A 1 74 ? -11.331 -0.463 8.349 1.00 90.00 74 LYS A C 1
ATOM 580 O O . LYS A 1 74 ? -12.135 0.401 8.699 1.00 90.00 74 LYS A O 1
ATOM 585 N N . ARG A 1 75 ? -11.374 -1.717 8.814 1.00 92.00 75 ARG A N 1
ATOM 586 C CA . ARG A 1 75 ? -12.348 -2.184 9.818 1.00 92.00 75 ARG A CA 1
ATOM 587 C C . ARG A 1 75 ? -12.146 -1.503 11.171 1.00 92.00 75 ARG A C 1
ATOM 589 O O . ARG A 1 75 ? -13.131 -1.033 11.731 1.00 92.00 75 ARG A O 1
ATOM 596 N N . VAL A 1 76 ? -10.904 -1.366 11.645 1.00 92.75 76 VAL A N 1
ATOM 597 C CA . VAL A 1 76 ? -10.583 -0.640 12.890 1.00 92.75 76 VAL A CA 1
ATOM 598 C C . VAL A 1 76 ? -11.102 0.792 12.818 1.00 92.75 76 VAL A C 1
ATOM 600 O O . VAL A 1 76 ? -11.830 1.225 13.708 1.00 92.75 76 VAL A O 1
ATOM 603 N N . ARG A 1 77 ? -10.817 1.511 11.725 1.00 89.25 77 ARG A N 1
ATOM 604 C CA . ARG A 1 77 ? -11.320 2.879 11.529 1.00 89.25 77 ARG A CA 1
ATOM 605 C C . ARG A 1 77 ? -1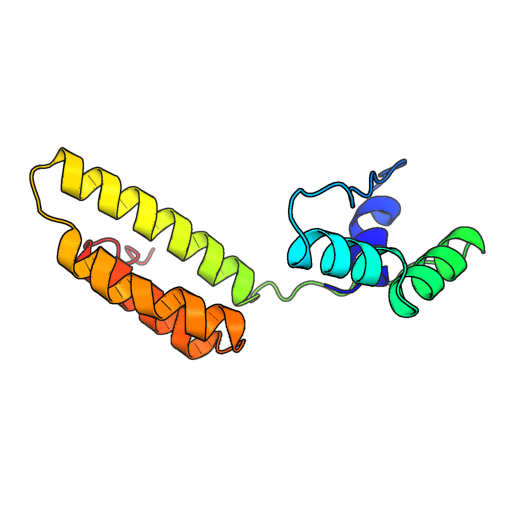2.849 2.941 11.583 1.00 89.25 77 ARG A C 1
ATOM 607 O O . ARG A 1 77 ? -13.404 3.776 12.293 1.00 89.25 77 ARG A O 1
ATOM 614 N N . ALA A 1 78 ? -13.528 2.037 10.881 1.00 91.19 78 ALA A N 1
ATOM 615 C CA . ALA A 1 78 ? -14.987 1.985 10.882 1.00 91.19 78 ALA A CA 1
ATOM 616 C C . ALA A 1 78 ? -15.566 1.641 12.270 1.00 91.19 78 ALA A C 1
ATOM 618 O O . ALA A 1 78 ? -16.602 2.188 12.653 1.00 91.19 78 ALA A O 1
ATOM 619 N N . GLY A 1 79 ? -14.908 0.759 13.028 1.00 91.38 79 GLY A N 1
ATOM 620 C CA . GLY A 1 79 ? -15.289 0.403 14.395 1.00 91.38 79 GLY A CA 1
ATOM 621 C C . GLY A 1 79 ? -15.101 1.563 15.375 1.00 91.38 79 GLY A C 1
ATOM 622 O O . GLY A 1 79 ? -16.018 1.860 16.138 1.00 91.38 79 GLY A O 1
ATOM 623 N N . ILE A 1 80 ? -13.981 2.293 15.294 1.00 91.38 80 ILE A N 1
ATOM 624 C CA . ILE A 1 80 ? -13.738 3.522 16.073 1.00 91.38 80 ILE A CA 1
ATOM 625 C C . ILE A 1 80 ? -14.852 4.544 15.821 1.00 91.38 80 ILE A C 1
ATOM 627 O O . ILE A 1 80 ? -15.432 5.080 16.766 1.00 91.38 80 ILE A O 1
ATOM 631 N N . GLU A 1 81 ? -15.200 4.780 14.554 1.00 89.62 81 GLU A N 1
ATOM 632 C CA . GLU A 1 81 ? -16.278 5.703 14.190 1.00 89.62 81 GLU A CA 1
ATOM 633 C C . GLU A 1 81 ? -17.647 5.249 14.723 1.00 89.62 81 GLU A C 1
ATOM 635 O O . GLU A 1 81 ? -18.462 6.093 15.107 1.00 89.62 81 GLU A O 1
ATOM 640 N N . ARG A 1 82 ? -17.930 3.937 14.753 1.00 90.94 82 ARG A N 1
ATOM 641 C CA . ARG A 1 82 ? -19.155 3.383 15.361 1.00 90.94 82 ARG A CA 1
ATOM 642 C C . ARG A 1 82 ? -19.178 3.589 16.873 1.00 90.94 82 ARG A C 1
ATOM 644 O O . ARG A 1 82 ? -20.186 4.052 17.401 1.00 90.94 82 ARG A O 1
ATOM 651 N N . TRP A 1 83 ? -18.080 3.282 17.560 1.00 92.19 83 TRP A N 1
ATOM 652 C CA . TRP A 1 83 ? -17.957 3.470 19.005 1.00 92.19 83 TRP A CA 1
ATOM 653 C C . TRP A 1 83 ? -18.142 4.924 19.410 1.00 92.19 83 TRP A C 1
ATOM 655 O O . TRP A 1 83 ? -18.994 5.211 20.254 1.00 92.19 83 TRP A O 1
ATOM 665 N N . HIS A 1 84 ? -17.440 5.832 18.734 1.00 88.69 84 HIS A N 1
ATOM 666 C CA . HIS A 1 84 ? -17.561 7.263 18.975 1.00 88.69 84 HIS A CA 1
ATOM 667 C C . HIS A 1 84 ? -19.006 7.746 18.773 1.00 88.69 84 HIS A C 1
ATOM 669 O O . HIS A 1 84 ? -19.545 8.474 19.602 1.00 88.69 84 HIS A O 1
ATOM 675 N N . ARG A 1 85 ? -19.684 7.298 17.704 1.00 89.75 85 ARG A N 1
ATOM 676 C CA . ARG A 1 85 ? -21.108 7.611 17.466 1.00 89.75 85 ARG A CA 1
ATOM 677 C C . ARG A 1 85 ? -22.045 7.041 18.532 1.00 89.75 85 ARG A C 1
ATOM 679 O O . ARG A 1 85 ? -23.085 7.633 18.790 1.00 89.75 85 ARG A O 1
ATOM 686 N N . SER A 1 86 ? -21.685 5.921 19.154 1.00 88.94 86 SER A N 1
ATOM 687 C CA . SER A 1 86 ? -22.446 5.317 20.256 1.00 88.94 86 SER A CA 1
ATOM 688 C C . SER A 1 86 ? -22.189 5.963 21.627 1.00 88.94 86 SER A C 1
ATOM 690 O O . SER A 1 86 ? -22.739 5.498 22.621 1.00 88.94 86 SER A O 1
ATOM 692 N N . GLY A 1 87 ? -21.351 7.007 21.699 1.00 88.88 87 GLY A N 1
ATOM 693 C CA . GLY A 1 87 ? -20.979 7.677 22.950 1.00 88.88 87 GLY A CA 1
ATOM 694 C C . GLY A 1 87 ? -19.918 6.939 23.774 1.00 88.88 87 GLY A C 1
ATOM 695 O O . GLY A 1 87 ? -19.677 7.304 24.922 1.00 88.88 87 GLY A O 1
ATOM 696 N N . LYS A 1 88 ? -19.283 5.904 23.209 1.00 88.50 88 LYS A N 1
ATOM 697 C CA . LYS A 1 88 ? -18.152 5.194 23.822 1.00 88.50 88 LYS A CA 1
ATOM 698 C C . LYS A 1 88 ? -16.841 5.893 23.467 1.00 88.50 88 LYS A C 1
ATOM 700 O O . LYS A 1 88 ? -16.689 6.377 22.348 1.00 88.50 88 LYS A O 1
ATOM 705 N N . ASP A 1 89 ? -15.893 5.900 24.400 1.00 88.94 89 ASP A N 1
ATOM 706 C CA . ASP A 1 89 ? -14.567 6.497 24.212 1.00 88.94 89 ASP A CA 1
ATOM 707 C C . ASP A 1 89 ? -13.612 5.541 23.461 1.00 88.94 89 ASP A C 1
ATOM 709 O O . ASP A 1 89 ? -13.280 4.476 23.989 1.00 88.94 89 ASP A O 1
ATOM 713 N N . PRO A 1 90 ? -13.133 5.891 22.249 1.00 88.62 90 PRO A N 1
ATOM 714 C CA . PRO A 1 90 ? -12.191 5.070 21.495 1.00 88.62 90 PRO A CA 1
ATOM 715 C C . PRO A 1 90 ? -10.713 5.328 21.847 1.00 88.62 90 PRO A C 1
ATOM 717 O O . PRO A 1 90 ? -9.835 4.738 21.214 1.00 88.62 90 PRO A O 1
ATOM 720 N N . SER A 1 91 ? -10.403 6.185 22.828 1.00 90.12 91 SER A N 1
ATOM 721 C CA . SER A 1 91 ? -9.026 6.609 23.144 1.00 90.12 91 SER A CA 1
ATOM 722 C C . SER A 1 91 ? -8.078 5.444 23.440 1.00 90.12 91 SER A C 1
ATOM 724 O O . SER A 1 91 ? -6.905 5.492 23.071 1.00 90.12 91 SER A O 1
ATOM 726 N N . ALA A 1 92 ? -8.572 4.371 24.064 1.00 90.69 92 ALA A N 1
ATOM 727 C CA . ALA A 1 92 ? -7.773 3.176 24.337 1.00 90.69 92 ALA A CA 1
ATOM 728 C C . ALA A 1 92 ? -7.308 2.469 23.048 1.00 90.69 92 ALA A C 1
ATOM 730 O O . ALA A 1 92 ? -6.168 2.017 22.975 1.00 90.69 92 ALA A O 1
ATOM 731 N N . VAL A 1 93 ? -8.161 2.428 22.017 1.00 91.75 93 VAL A N 1
ATOM 732 C CA . VAL A 1 93 ? -7.813 1.871 20.700 1.00 91.75 93 VAL A CA 1
ATOM 733 C C . VAL A 1 93 ? -6.853 2.808 19.971 1.00 91.75 93 VAL A C 1
ATOM 735 O O . VAL A 1 93 ? -5.882 2.345 19.385 1.00 91.75 93 VAL A O 1
ATOM 738 N N . GLY A 1 94 ? -7.072 4.125 20.060 1.00 88.00 94 GLY A N 1
ATOM 739 C CA . GLY A 1 94 ? -6.157 5.129 19.504 1.00 88.00 94 GLY A CA 1
ATOM 740 C C . GLY A 1 94 ? -4.725 4.966 20.021 1.00 88.00 94 GLY A C 1
ATOM 741 O O . GLY A 1 94 ? -3.804 4.852 19.218 1.00 88.00 94 GLY A O 1
ATOM 742 N N . LYS A 1 95 ? -4.555 4.844 21.345 1.00 93.00 95 LYS A N 1
ATOM 743 C CA . LYS A 1 95 ? -3.245 4.616 21.984 1.00 93.00 95 LYS A CA 1
ATOM 744 C C . LYS A 1 95 ? -2.574 3.319 21.535 1.00 93.00 95 LYS A C 1
ATOM 746 O O . LYS A 1 95 ? -1.367 3.296 21.339 1.00 93.00 95 LYS A O 1
ATOM 751 N N . LEU A 1 96 ? -3.339 2.239 21.361 1.00 93.50 96 LEU A N 1
ATOM 752 C CA . LEU A 1 96 ? -2.800 0.984 20.829 1.00 93.50 96 LEU A CA 1
ATOM 753 C C . LEU A 1 96 ? -2.301 1.170 19.385 1.00 93.50 96 LEU A C 1
ATOM 755 O O . LEU A 1 96 ? -1.209 0.725 19.036 1.00 93.50 96 LEU A O 1
ATOM 759 N N . MET A 1 97 ? -3.083 1.871 18.560 1.00 92.44 97 MET A N 1
ATOM 760 C CA . MET A 1 97 ? -2.790 2.090 17.142 1.00 92.44 97 MET A CA 1
ATOM 761 C C . MET A 1 97 ? -1.593 3.014 16.879 1.00 92.44 97 MET A C 1
ATOM 763 O O . MET A 1 97 ? -1.034 2.961 15.783 1.00 92.44 97 MET A O 1
ATOM 767 N N . GLU A 1 98 ? -1.131 3.794 17.861 1.00 92.50 98 GLU A N 1
ATOM 768 C CA . GLU A 1 98 ? 0.139 4.536 17.767 1.00 92.50 98 GLU A CA 1
ATOM 769 C C . GLU A 1 98 ? 1.338 3.597 17.526 1.00 92.50 98 GLU A C 1
ATOM 771 O O . GLU A 1 98 ? 2.284 3.963 16.826 1.00 92.50 98 GLU A O 1
ATOM 776 N N . GLY A 1 99 ? 1.269 2.350 18.011 1.00 91.62 99 GLY A N 1
ATOM 777 C CA . GLY A 1 99 ? 2.286 1.322 17.774 1.00 91.62 99 GLY A CA 1
ATOM 778 C C . GLY A 1 99 ? 2.307 0.752 16.349 1.00 91.62 99 GL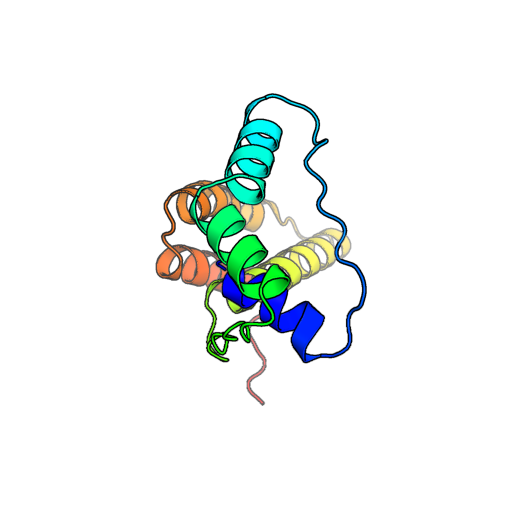Y A C 1
ATOM 779 O O . GLY A 1 99 ? 3.268 0.084 15.976 1.00 91.62 99 GLY A O 1
ATOM 780 N N . ALA A 1 100 ? 1.294 1.024 15.521 1.00 91.31 100 ALA A N 1
ATOM 781 C CA . ALA A 1 100 ? 1.209 0.470 14.169 1.00 91.31 100 ALA A CA 1
ATOM 782 C C . ALA A 1 100 ? 2.220 1.106 13.201 1.00 91.31 100 ALA A C 1
ATOM 784 O O . ALA A 1 100 ? 2.820 0.413 12.379 1.00 91.31 100 ALA A O 1
ATOM 785 N N . GLN A 1 101 ? 2.431 2.423 13.299 1.00 87.50 101 GLN A N 1
ATOM 786 C CA . GLN A 1 101 ? 3.322 3.156 12.397 1.00 87.50 101 GLN A CA 1
ATOM 787 C C . GLN A 1 101 ? 4.785 2.677 12.449 1.00 87.50 101 GLN A C 1
ATOM 789 O O . GLN A 1 101 ? 5.346 2.430 11.379 1.00 87.50 101 GLN A O 1
ATOM 794 N N . PRO A 1 102 ? 5.427 2.515 13.626 1.00 93.44 102 PRO A N 1
ATOM 795 C CA . PRO A 1 102 ? 6.798 2.010 13.673 1.00 93.44 102 PRO A CA 1
ATOM 796 C C . PRO A 1 102 ? 6.905 0.574 13.144 1.00 93.44 102 PRO A C 1
ATOM 798 O O . PRO A 1 102 ? 7.827 0.281 12.391 1.00 93.44 102 PRO A O 1
ATOM 801 N N . LEU A 1 103 ? 5.936 -0.303 13.438 1.00 92.50 103 LEU A N 1
ATOM 802 C CA . LEU A 1 103 ? 5.932 -1.678 12.918 1.00 92.50 103 LEU A CA 1
ATOM 803 C C . LEU A 1 103 ? 5.801 -1.721 11.388 1.00 92.50 103 LEU A C 1
ATOM 805 O O . LEU A 1 103 ? 6.484 -2.507 10.732 1.00 92.50 103 LEU A O 1
ATOM 809 N N . ALA A 1 104 ? 4.966 -0.850 10.813 1.00 87.31 104 ALA A N 1
ATOM 810 C CA . ALA A 1 104 ? 4.822 -0.719 9.366 1.00 87.31 104 ALA A CA 1
ATOM 811 C C . ALA A 1 104 ? 6.113 -0.217 8.700 1.00 87.31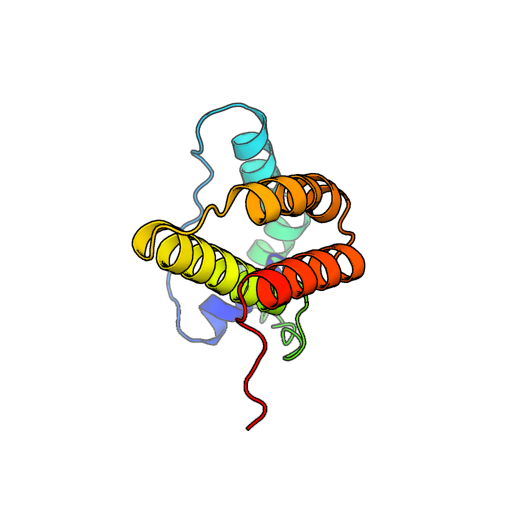 104 ALA A C 1
ATOM 813 O O . ALA A 1 104 ? 6.512 -0.749 7.664 1.00 87.31 104 ALA A O 1
ATOM 814 N N . ASN A 1 105 ? 6.776 0.774 9.302 1.00 84.94 105 ASN A N 1
ATOM 815 C CA . ASN A 1 105 ? 8.042 1.313 8.800 1.00 84.94 105 ASN A CA 1
ATOM 816 C C . ASN A 1 105 ? 9.175 0.276 8.861 1.00 84.94 105 ASN A C 1
ATOM 818 O O . ASN A 1 105 ? 9.971 0.192 7.929 1.00 84.94 105 ASN A O 1
ATOM 822 N N . ASP A 1 106 ? 9.204 -0.535 9.921 1.00 90.31 106 ASP A N 1
ATOM 823 C CA . ASP A 1 106 ? 10.188 -1.603 10.134 1.00 90.31 106 ASP A CA 1
ATOM 824 C C . ASP A 1 106 ? 9.907 -2.869 9.296 1.00 90.31 106 ASP A C 1
ATOM 826 O O . ASP A 1 106 ? 10.698 -3.811 9.320 1.00 90.31 106 ASP A O 1
ATOM 830 N N . GLY A 1 107 ? 8.773 -2.940 8.587 1.00 87.38 107 GLY A N 1
ATOM 831 C CA . GLY A 1 107 ? 8.369 -4.129 7.827 1.00 87.38 107 GLY A CA 1
ATOM 832 C C . GLY A 1 107 ? 7.977 -5.333 8.695 1.00 87.38 107 GLY A C 1
ATOM 833 O O . GLY A 1 107 ? 7.932 -6.457 8.197 1.00 87.38 107 GLY A O 1
ATOM 834 N N . LYS A 1 108 ? 7.673 -5.111 9.978 1.00 92.94 108 LYS A N 1
ATOM 835 C CA . LYS A 1 108 ? 7.263 -6.125 10.966 1.00 92.94 108 LYS A CA 1
ATOM 836 C C . LYS A 1 108 ? 5.781 -6.466 10.813 1.00 92.94 108 LYS A C 1
ATOM 838 O O . LYS A 1 108 ? 4.934 -6.039 11.597 1.00 92.94 108 LYS A O 1
ATOM 843 N N . LEU A 1 109 ? 5.452 -7.145 9.715 1.00 90.50 109 LEU A N 1
ATOM 844 C CA . LEU A 1 109 ? 4.065 -7.352 9.290 1.00 90.50 109 LEU A CA 1
ATOM 845 C C . LEU A 1 109 ? 3.286 -8.289 10.215 1.00 90.50 109 LEU A C 1
ATOM 847 O O . LEU A 1 109 ? 2.108 -8.040 10.443 1.00 90.50 109 LEU A O 1
ATOM 851 N N . ASP A 1 110 ? 3.930 -9.309 10.782 1.00 91.75 110 ASP A N 1
ATOM 852 C CA . ASP A 1 110 ? 3.266 -10.255 11.685 1.00 91.75 110 ASP A CA 1
ATOM 853 C C . ASP A 1 110 ? 2.897 -9.588 13.017 1.00 91.75 110 ASP A C 1
ATOM 855 O O . ASP A 1 110 ? 1.793 -9.769 13.535 1.00 91.75 110 ASP A O 1
ATOM 859 N N . GLU A 1 111 ? 3.802 -8.781 13.577 1.00 94.25 111 GLU A N 1
ATOM 860 C CA . GLU A 1 111 ? 3.532 -7.988 14.777 1.00 94.25 111 GLU A CA 1
ATOM 861 C C . GLU A 1 111 ? 2.492 -6.902 14.512 1.00 94.25 111 GLU A C 1
ATOM 863 O O . GLU A 1 111 ? 1.615 -6.671 15.346 1.00 94.25 111 GLU A O 1
ATO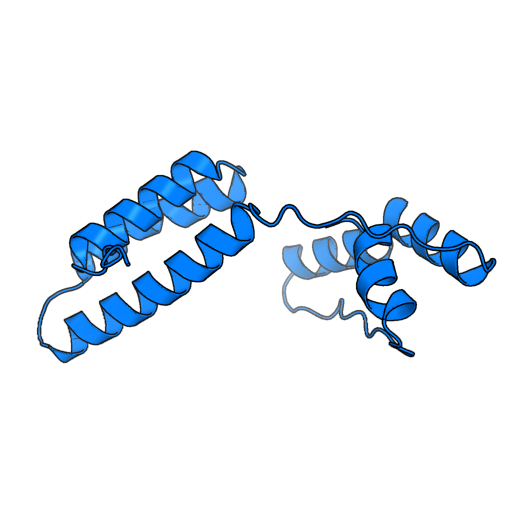M 868 N N . LEU A 1 112 ? 2.566 -6.256 13.345 1.00 95.12 112 LEU A N 1
ATOM 869 C CA . LEU A 1 112 ? 1.577 -5.274 12.927 1.00 95.12 112 LEU A CA 1
ATOM 870 C C . LEU A 1 112 ? 0.192 -5.914 12.823 1.00 95.12 112 LEU A C 1
ATOM 872 O O . LEU A 1 112 ? -0.763 -5.375 13.372 1.00 95.12 112 LEU A O 1
ATOM 876 N N . GLU A 1 113 ? 0.071 -7.067 12.165 1.00 94.38 113 GLU A N 1
ATOM 877 C CA . GLU A 1 113 ? -1.206 -7.762 12.012 1.00 94.38 113 GLU A CA 1
ATOM 878 C C . GLU A 1 113 ? -1.817 -8.132 13.370 1.00 94.38 113 GLU A C 1
ATOM 880 O O . GLU A 1 113 ? -2.986 -7.826 13.601 1.00 94.38 113 GLU A O 1
ATOM 885 N N . LYS A 1 114 ? -1.013 -8.662 14.303 1.00 95.75 114 LYS A N 1
ATOM 886 C CA . LYS A 1 114 ? -1.453 -8.954 15.680 1.00 95.75 114 LYS A CA 1
ATOM 887 C C . LYS A 1 114 ? -1.942 -7.711 16.426 1.00 95.75 114 LYS A C 1
ATOM 889 O O . LYS A 1 114 ? -2.939 -7.781 17.141 1.00 95.75 114 LYS A O 1
ATOM 894 N N . LEU A 1 115 ? -1.264 -6.573 16.262 1.00 96.69 115 LEU A N 1
ATOM 895 C CA . LEU A 1 115 ? -1.680 -5.311 16.877 1.00 96.69 115 LEU A CA 1
ATOM 896 C C . LEU A 1 115 ? -3.035 -4.847 16.325 1.00 96.69 115 LEU A C 1
ATOM 898 O O . LEU A 1 115 ? -3.904 -4.424 17.091 1.00 96.69 115 LEU A O 1
ATOM 902 N N . VAL A 1 116 ? -3.242 -4.954 15.008 1.00 95.12 116 VAL A N 1
ATOM 903 C CA . VAL A 1 116 ? -4.530 -4.611 14.387 1.00 95.12 116 VAL A CA 1
ATOM 904 C C . VAL A 1 116 ? -5.634 -5.583 14.824 1.00 95.12 116 VAL A C 1
ATOM 906 O O . VAL A 1 116 ? -6.757 -5.143 15.068 1.00 95.12 116 VAL A O 1
ATOM 909 N N . ASP A 1 117 ? -5.331 -6.872 14.984 1.00 95.50 117 ASP A N 1
ATOM 910 C CA . ASP A 1 117 ? -6.282 -7.860 15.511 1.00 95.50 117 ASP A CA 1
ATOM 911 C C . ASP A 1 117 ? -6.719 -7.522 16.942 1.00 95.50 117 ASP A C 1
ATOM 913 O O . ASP A 1 117 ? -7.917 -7.480 17.224 1.00 95.50 117 ASP A O 1
ATOM 917 N N . GLN A 1 118 ? -5.780 -7.149 17.815 1.00 95.44 118 GLN A N 1
ATOM 918 C CA . GLN A 1 118 ? -6.090 -6.695 19.173 1.00 95.44 118 GLN A CA 1
ATOM 919 C C . GLN A 1 118 ? -6.981 -5.438 19.173 1.00 95.44 118 GLN A C 1
ATOM 921 O O . GLN A 1 118 ? -7.906 -5.320 19.981 1.00 95.44 118 GLN A O 1
ATOM 926 N N . ALA A 1 119 ? -6.754 -4.500 18.248 1.00 94.62 119 ALA A N 1
ATOM 927 C CA . ALA A 1 119 ? -7.617 -3.329 18.097 1.00 94.62 119 ALA A CA 1
ATOM 928 C C . ALA A 1 119 ? -9.047 -3.711 17.671 1.00 94.62 119 ALA A C 1
ATOM 930 O O . ALA A 1 119 ? -10.015 -3.142 18.180 1.00 94.62 119 ALA A O 1
ATOM 931 N N . LEU A 1 120 ? -9.201 -4.685 16.766 1.00 94.44 120 LEU A N 1
ATOM 932 C CA . LEU A 1 120 ? -10.512 -5.202 16.355 1.00 94.44 120 LEU A CA 1
ATOM 933 C C . LEU A 1 120 ? -11.229 -5.928 17.496 1.00 94.44 120 LEU A C 1
ATOM 935 O O . LEU A 1 120 ? -12.433 -5.737 17.666 1.00 94.44 120 LEU A O 1
ATOM 939 N N . GLU A 1 121 ? -10.508 -6.706 18.303 1.00 94.12 121 GLU A N 1
ATOM 940 C CA . GLU A 1 121 ? -11.046 -7.350 19.505 1.00 94.12 121 GLU A CA 1
ATOM 941 C C . GLU A 1 121 ? -11.593 -6.332 20.502 1.00 94.12 121 GLU A C 1
ATOM 943 O O . GLU A 1 121 ? -12.731 -6.467 20.954 1.00 94.12 121 GLU A O 1
ATOM 948 N N . MET A 1 122 ? -10.833 -5.268 20.786 1.00 91.88 122 MET A N 1
ATOM 949 C CA . MET A 1 122 ? -11.290 -4.187 21.663 1.00 91.88 122 MET A CA 1
ATOM 950 C C . MET A 1 122 ? -12.591 -3.563 21.154 1.00 91.88 122 MET A C 1
ATOM 952 O O . MET A 1 122 ? -13.496 -3.312 21.945 1.00 91.88 122 MET A O 1
ATOM 956 N N . LEU A 1 123 ? -12.708 -3.361 19.840 1.00 90.06 123 LEU A N 1
ATOM 957 C CA . LEU A 1 123 ? -13.898 -2.797 19.198 1.00 90.06 123 LEU A CA 1
ATOM 958 C C . LEU A 1 123 ? -15.091 -3.770 19.142 1.00 90.06 123 LEU A C 1
ATOM 960 O O . LEU A 1 123 ? -16.196 -3.344 18.802 1.00 90.06 123 LEU A O 1
ATOM 964 N N . GLY A 1 124 ? -14.901 -5.050 19.481 1.00 86.75 124 GLY A N 1
ATOM 965 C CA . GLY A 1 124 ? -15.912 -6.099 19.312 1.00 86.75 124 GLY A CA 1
ATOM 966 C C . GLY A 1 124 ? -16.161 -6.465 17.845 1.00 86.75 124 GLY A C 1
ATOM 967 O O . GLY A 1 124 ? -17.244 -6.927 17.496 1.00 86.75 124 GLY A O 1
ATOM 968 N N . GLU A 1 125 ? -15.172 -6.223 16.985 1.00 79.31 125 GLU A N 1
ATOM 969 C CA . GLU A 1 125 ? -15.205 -6.410 15.530 1.00 79.31 125 GLU A CA 1
ATOM 970 C C . GLU A 1 125 ? -14.454 -7.675 15.096 1.00 79.31 125 GLU A C 1
ATOM 972 O O . GLU A 1 125 ? -13.993 -7.760 13.953 1.00 79.31 125 GLU A O 1
ATOM 977 N N . THR A 1 126 ? -14.304 -8.657 15.990 1.00 69.56 126 THR A N 1
ATOM 978 C CA . THR A 1 126 ? -13.788 -9.980 15.629 1.00 69.56 126 THR A CA 1
ATOM 979 C C . THR A 1 126 ? -14.654 -10.582 14.533 1.00 69.56 126 THR A C 1
ATOM 981 O O . THR A 1 126 ? -15.866 -10.361 14.482 1.00 69.56 126 THR A O 1
ATOM 984 N N . GLU A 1 127 ? -14.032 -11.296 13.594 1.00 58.38 127 GLU A N 1
ATOM 985 C CA . GLU A 1 127 ? -14.804 -12.019 12.588 1.00 58.38 127 GLU A CA 1
ATOM 986 C C . GLU A 1 127 ? -15.852 -12.884 13.293 1.00 58.38 127 GLU A C 1
ATOM 988 O O . GLU A 1 127 ? -15.519 -13.761 14.089 1.00 58.38 127 GLU A O 1
ATOM 993 N N . LYS A 1 128 ? -17.134 -12.654 12.983 1.00 43.59 128 LYS A N 1
ATOM 994 C CA . LYS A 1 128 ? -18.076 -13.765 13.023 1.00 43.59 128 LYS A CA 1
ATOM 995 C C . LYS A 1 128 ? -17.530 -14.758 12.011 1.00 43.59 128 LYS A C 1
ATOM 997 O O . LYS A 1 128 ? -17.597 -14.488 10.813 1.00 43.59 128 LYS A O 1
ATOM 1002 N N . ALA A 1 129 ? -16.925 -15.831 12.513 1.00 31.27 129 ALA A N 1
ATOM 1003 C CA . ALA A 1 129 ? -16.593 -16.981 11.696 1.00 31.27 129 ALA A CA 1
ATOM 1004 C C . ALA A 1 129 ? -17.837 -17.341 10.857 1.00 31.27 129 ALA A C 1
ATOM 1006 O O . ALA A 1 129 ? -18.941 -17.337 11.421 1.00 31.27 129 ALA A O 1
ATOM 1007 N N . PRO A 1 130 ? -17.698 -17.551 9.537 1.00 35.88 130 PRO A N 1
ATOM 1008 C CA . PRO A 1 130 ? -18.758 -18.178 8.761 1.00 35.88 130 PRO A CA 1
ATOM 1009 C C . PRO A 1 130 ? -19.086 -19.574 9.307 1.00 35.88 130 PRO A C 1
ATOM 1011 O O . PRO A 1 130 ? -18.167 -20.244 9.835 1.00 35.88 130 PRO A O 1
#

Secondary structure (DSSP, 8-state):
--HHHHHHHHHTTT----------SSSHHHHHHHHHHHSHHHHHHHHHHHTTPPPPP----SS-HHHHHHHHHHHHHHHHHHHHHTT---HHHHHHHTTHHHHHHTT-HHHHHHHHHHHHHHHT------

Sequence (130 aa):
MDWETYLAWHYNHGCVLVGVNTGATGEELPKRLEASAFGEEAIAAYRKFLTGRPLVDKMVSVDNPQLRIQAKMKRVRAGIERWHRSGKDPSAVGKLMEGAQPLANDGKLDELEKLVDQALEMLGETEKAP

Foldseek 3Di:
DFQLQVVLVQVVVPHDDDDQDLPDDDDPSSVVSCCRCVPPRNVVSVVCVVVVHHRDHDPDPPPDLVVVLVVLVVVLVVLCVVCVVVVHDLVVLVVLCVVLVVCVVVVVSVVNSVSSQVSCVVSVNPDPDD